Protein AF-A0A961X3C0-F1 (afdb_monomer_lite)

Structure (mmCIF, N/CA/C/O backbone):
data_AF-A0A961X3C0-F1
#
_entry.id   AF-A0A961X3C0-F1
#
loop_
_atom_site.group_PDB
_atom_site.id
_atom_site.type_symbol
_atom_site.label_atom_id
_atom_site.label_alt_id
_atom_site.label_comp_id
_atom_site.label_asym_id
_atom_site.label_entity_id
_atom_site.label_seq_id
_atom_site.pdbx_PDB_ins_code
_atom_site.Cartn_x
_atom_site.Cartn_y
_atom_site.Cartn_z
_atom_site.occupancy
_atom_site.B_iso_or_equiv
_atom_site.auth_seq_id
_atom_site.auth_comp_id
_atom_site.auth_asym_id
_atom_site.auth_atom_id
_atom_site.pdbx_PDB_model_num
ATOM 1 N N . ALA A 1 1 ? 3.577 1.788 16.506 1.00 60.44 1 ALA A N 1
ATOM 2 C CA . ALA A 1 1 ? 2.527 1.142 15.700 1.00 60.44 1 ALA A CA 1
ATOM 3 C C . ALA A 1 1 ? 3.240 0.401 14.587 1.00 60.44 1 ALA A C 1
ATOM 5 O O . ALA A 1 1 ? 4.173 0.970 14.033 1.00 60.44 1 ALA A O 1
ATOM 6 N N . GLU A 1 2 ? 2.886 -0.852 14.331 1.00 80.25 2 GLU A N 1
ATOM 7 C CA . GLU A 1 2 ? 3.392 -1.574 13.160 1.00 80.25 2 GLU A CA 1
ATOM 8 C C . GLU A 1 2 ? 2.594 -1.095 11.944 1.00 80.25 2 GLU A C 1
ATOM 10 O O . GLU A 1 2 ? 1.401 -0.833 12.074 1.00 80.25 2 GLU A O 1
ATOM 15 N N . GLY A 1 3 ? 3.251 -0.865 10.808 1.00 86.19 3 GLY A N 1
ATOM 16 C CA . GLY A 1 3 ? 2.570 -0.461 9.575 1.00 86.19 3 GLY A CA 1
ATOM 17 C C . GLY A 1 3 ? 2.053 -1.678 8.812 1.00 86.19 3 GLY A C 1
ATOM 18 O O . GLY A 1 3 ? 2.610 -2.766 8.950 1.00 86.19 3 GLY A O 1
ATOM 19 N N . ALA A 1 4 ? 1.016 -1.491 7.993 1.00 94.19 4 ALA A N 1
ATOM 20 C CA . ALA A 1 4 ? 0.480 -2.557 7.153 1.00 94.19 4 ALA A CA 1
ATOM 21 C C . ALA A 1 4 ? 1.589 -3.106 6.233 1.00 94.19 4 ALA A C 1
ATOM 23 O O . ALA A 1 4 ? 2.217 -2.315 5.514 1.00 94.19 4 ALA A O 1
ATOM 24 N N . PRO A 1 5 ? 1.866 -4.426 6.240 1.00 94.06 5 PRO A N 1
ATOM 25 C CA . PRO A 1 5 ? 2.967 -5.011 5.480 1.00 94.06 5 PRO A CA 1
ATOM 26 C C . PRO A 1 5 ? 2.950 -4.651 3.992 1.00 94.06 5 PRO A C 1
ATOM 28 O O . PRO A 1 5 ? 3.996 -4.304 3.439 1.00 94.06 5 PRO A O 1
ATOM 31 N N . LEU A 1 6 ? 1.769 -4.658 3.363 1.00 94.06 6 LEU A N 1
ATOM 32 C CA . LEU A 1 6 ? 1.622 -4.294 1.952 1.00 94.06 6 LEU A CA 1
ATOM 33 C C . LEU A 1 6 ? 1.957 -2.815 1.720 1.00 94.06 6 LEU A C 1
ATOM 35 O O . LEU A 1 6 ? 2.748 -2.505 0.829 1.00 94.06 6 LEU A O 1
ATOM 39 N N . SER A 1 7 ? 1.476 -1.910 2.581 1.00 94.44 7 SER A N 1
ATOM 40 C CA . SER A 1 7 ? 1.788 -0.477 2.483 1.00 94.44 7 SER A CA 1
ATOM 41 C C . SER A 1 7 ? 3.282 -0.193 2.629 1.00 94.44 7 SER A C 1
ATOM 43 O O . SER A 1 7 ? 3.827 0.639 1.904 1.00 94.44 7 SER A O 1
ATOM 45 N N . ILE A 1 8 ? 3.968 -0.899 3.534 1.00 94.69 8 ILE A N 1
ATOM 46 C CA . ILE A 1 8 ? 5.422 -0.776 3.701 1.00 94.69 8 ILE A CA 1
ATOM 47 C C . ILE A 1 8 ? 6.152 -1.280 2.450 1.00 94.69 8 ILE A C 1
ATOM 49 O O . ILE A 1 8 ? 7.117 -0.650 2.014 1.00 94.69 8 ILE A O 1
ATOM 53 N N . ALA A 1 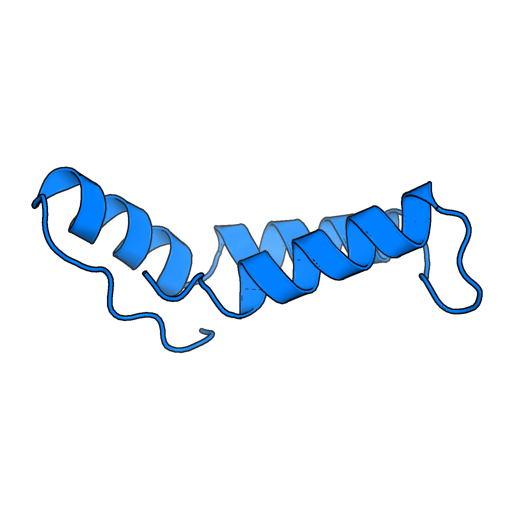9 ? 5.716 -2.404 1.877 1.00 93.50 9 ALA A N 1
ATOM 54 C CA . ALA A 1 9 ? 6.319 -2.963 0.670 1.00 93.50 9 ALA A CA 1
ATOM 55 C C . ALA A 1 9 ? 6.172 -2.014 -0.531 1.00 93.50 9 ALA A C 1
ATOM 57 O O . ALA A 1 9 ? 7.168 -1.720 -1.196 1.00 93.50 9 ALA A O 1
ATOM 58 N N . HIS A 1 10 ? 4.968 -1.475 -0.752 1.00 95.50 10 HIS A N 1
ATOM 59 C CA . HIS A 1 10 ? 4.713 -0.463 -1.776 1.00 95.50 10 HIS A CA 1
ATOM 60 C C . HIS A 1 10 ? 5.592 0.779 -1.570 1.00 95.50 10 HIS A C 1
ATOM 62 O O . HIS A 1 10 ? 6.316 1.175 -2.481 1.00 95.50 10 HIS A O 1
ATOM 68 N N . ALA A 1 11 ? 5.604 1.353 -0.360 1.00 95.81 11 ALA A N 1
ATOM 69 C CA . ALA A 1 11 ? 6.368 2.567 -0.073 1.00 95.81 11 ALA A CA 1
ATOM 70 C C . ALA A 1 11 ? 7.871 2.388 -0.335 1.00 95.81 11 ALA A C 1
ATOM 72 O O . ALA A 1 11 ? 8.503 3.261 -0.927 1.00 95.81 11 ALA A O 1
ATOM 73 N N . LYS A 1 12 ? 8.445 1.243 0.054 1.00 95.19 12 LYS A N 1
ATOM 74 C CA . LYS A 1 12 ? 9.851 0.929 -0.235 1.00 95.19 12 LYS A CA 1
ATOM 75 C C . LYS A 1 12 ? 10.113 0.860 -1.735 1.00 95.19 12 LYS A C 1
ATOM 77 O O . LYS A 1 12 ? 11.080 1.453 -2.200 1.00 95.19 12 LYS A O 1
ATOM 82 N N . ARG A 1 13 ? 9.236 0.192 -2.491 1.00 96.00 13 ARG A N 1
ATOM 83 C CA . ARG A 1 13 ? 9.398 0.068 -3.942 1.00 96.00 13 ARG A CA 1
ATOM 84 C C . ARG A 1 13 ? 9.294 1.414 -4.651 1.00 96.00 13 ARG A C 1
ATO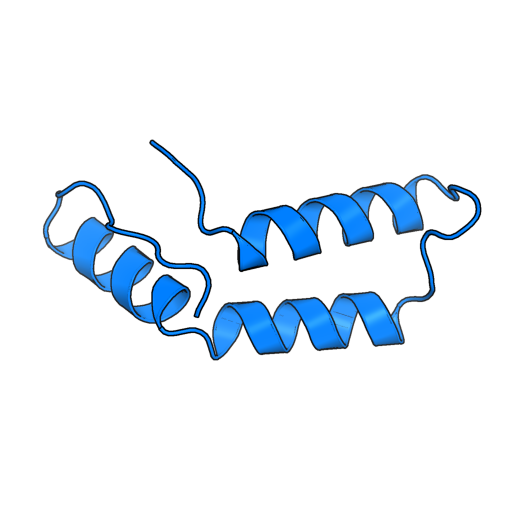M 86 O O . ARG A 1 13 ? 10.127 1.704 -5.502 1.00 96.00 13 ARG A O 1
ATOM 93 N N . ALA A 1 14 ? 8.331 2.243 -4.260 1.00 96.56 14 ALA A N 1
ATOM 94 C CA . ALA A 1 14 ? 8.176 3.591 -4.793 1.00 96.56 14 ALA A CA 1
ATOM 95 C C . ALA A 1 14 ? 9.421 4.457 -4.524 1.00 96.56 14 ALA A C 1
ATOM 97 O O . ALA A 1 14 ? 9.914 5.133 -5.425 1.00 96.56 14 ALA A O 1
ATOM 98 N N . VAL A 1 15 ? 9.974 4.396 -3.306 1.00 97.81 15 VAL A N 1
ATOM 99 C CA . VAL A 1 15 ? 11.213 5.110 -2.952 1.00 97.81 15 VAL A CA 1
ATOM 100 C C . VAL A 1 15 ? 12.400 4.607 -3.770 1.00 97.81 15 VAL A C 1
ATOM 102 O O . VAL A 1 15 ? 13.153 5.422 -4.300 1.00 97.81 15 VAL A O 1
ATOM 105 N N . ASP A 1 16 ? 12.566 3.290 -3.902 1.00 97.44 16 ASP A N 1
ATOM 106 C CA . ASP A 1 16 ? 13.651 2.706 -4.694 1.00 97.44 16 ASP A CA 1
ATOM 107 C C . ASP A 1 16 ? 13.556 3.120 -6.173 1.00 97.44 16 ASP A C 1
ATOM 109 O O . ASP A 1 16 ? 14.588 3.408 -6.785 1.00 97.44 16 ASP A O 1
ATOM 113 N N . LEU A 1 17 ? 12.337 3.204 -6.725 1.00 97.19 17 LEU A N 1
ATOM 114 C CA . LEU A 1 17 ? 12.092 3.626 -8.107 1.00 97.19 17 LEU A CA 1
ATOM 115 C C . LEU A 1 17 ? 12.488 5.089 -8.320 1.00 97.19 17 LEU A C 1
ATOM 117 O O . LEU A 1 17 ? 13.287 5.380 -9.207 1.00 97.19 17 LEU A O 1
ATOM 121 N N . VAL A 1 18 ? 11.993 6.004 -7.479 1.00 97.12 18 VAL A N 1
ATOM 122 C CA . VAL A 1 18 ? 12.312 7.441 -7.587 1.00 97.12 18 VAL A CA 1
ATOM 123 C C . VAL A 1 18 ? 13.799 7.707 -7.337 1.00 97.12 18 VAL A C 1
ATOM 125 O O . VAL A 1 18 ? 14.385 8.598 -7.947 1.00 97.12 18 VAL A O 1
ATOM 128 N N . ALA A 1 19 ? 14.439 6.911 -6.479 1.00 97.56 19 ALA A N 1
ATOM 129 C CA . ALA A 1 19 ? 15.876 6.983 -6.241 1.00 97.56 19 ALA A CA 1
ATOM 130 C C . ALA A 1 19 ? 16.724 6.371 -7.377 1.00 97.56 19 ALA A C 1
ATOM 132 O O . ALA A 1 19 ? 17.952 6.394 -7.285 1.00 97.56 19 ALA A O 1
ATOM 133 N N . GLY A 1 20 ? 16.105 5.802 -8.419 1.00 95.75 20 GLY A N 1
ATOM 134 C CA . GLY A 1 20 ? 16.802 5.187 -9.548 1.00 95.75 20 GLY A CA 1
ATOM 135 C C . GLY A 1 20 ? 17.607 3.944 -9.164 1.00 95.75 20 GLY A C 1
ATOM 136 O O . GLY A 1 20 ? 18.646 3.670 -9.769 1.00 95.75 20 GLY A O 1
ATOM 137 N N . ARG A 1 21 ? 17.186 3.200 -8.130 1.00 96.25 21 ARG A N 1
ATOM 138 C CA . ARG A 1 21 ? 17.936 2.023 -7.682 1.00 96.25 21 ARG A CA 1
ATOM 139 C C . ARG A 1 21 ? 17.853 0.886 -8.707 1.00 96.25 21 ARG A C 1
ATOM 141 O O . ARG A 1 21 ? 16.767 0.582 -9.207 1.00 96.25 21 ARG A O 1
ATOM 148 N N . PRO A 1 22 ? 18.966 0.182 -8.979 1.00 92.25 22 PRO A N 1
ATOM 149 C CA . PRO A 1 22 ? 18.935 -1.020 -9.802 1.00 92.25 22 PRO A CA 1
ATOM 150 C C . PRO A 1 22 ? 17.942 -2.050 -9.247 1.00 92.25 22 PRO A C 1
ATOM 152 O O . PRO A 1 22 ? 17.961 -2.359 -8.058 1.00 92.25 22 PRO A O 1
ATOM 155 N N . GLY A 1 23 ? 17.072 -2.582 -10.109 1.00 86.75 23 GLY A N 1
ATOM 156 C CA . GLY A 1 23 ? 16.062 -3.574 -9.719 1.00 86.75 23 GLY A CA 1
ATOM 157 C C . GLY A 1 23 ? 14.788 -3.000 -9.086 1.00 86.75 23 GLY A C 1
ATOM 158 O O . GLY A 1 23 ? 13.901 -3.771 -8.719 1.00 86.75 23 GLY A O 1
ATOM 159 N N . ALA A 1 24 ? 14.644 -1.671 -9.014 1.00 89.69 24 ALA A N 1
ATOM 160 C CA . ALA A 1 24 ? 13.448 -1.010 -8.491 1.00 89.69 24 ALA A CA 1
ATOM 161 C C . ALA A 1 24 ? 12.182 -1.199 -9.346 1.00 89.69 24 ALA A C 1
ATOM 163 O O . ALA A 1 24 ? 11.085 -0.887 -8.884 1.00 89.69 24 ALA A O 1
ATOM 164 N N . GLY A 1 25 ? 12.286 -1.838 -10.514 1.00 91.62 25 GLY A N 1
ATOM 165 C CA . GLY A 1 25 ? 11.153 -2.088 -11.407 1.00 91.62 25 GLY A CA 1
ATOM 166 C C . GLY A 1 25 ? 10.768 -0.828 -12.167 1.00 91.62 25 GLY A C 1
ATOM 167 O O . GLY A 1 25 ? 11.636 -0.018 -12.483 1.00 91.62 25 GLY A O 1
ATOM 168 N N . ASP A 1 26 ? 9.482 -0.686 -12.460 1.00 95.44 26 ASP A N 1
ATOM 169 C CA . ASP A 1 26 ? 8.911 0.436 -13.195 1.00 95.44 26 ASP A CA 1
ATOM 170 C C . ASP A 1 26 ? 7.664 0.993 -12.488 1.00 95.44 26 ASP A C 1
ATOM 172 O O . ASP A 1 26 ? 7.231 0.505 -11.438 1.00 95.44 26 ASP A O 1
ATOM 176 N N . GLU A 1 27 ? 7.097 2.053 -13.063 1.00 95.38 27 GLU A N 1
ATOM 177 C CA . GLU A 1 27 ? 5.884 2.692 -12.549 1.00 95.38 27 GLU A CA 1
ATOM 178 C C . GLU A 1 27 ? 4.682 1.739 -12.542 1.00 95.38 27 GLU A C 1
ATOM 180 O O . GLU A 1 27 ? 3.866 1.797 -11.624 1.00 95.38 27 GLU A O 1
ATOM 185 N N . ALA A 1 28 ? 4.582 0.830 -13.518 1.00 97.00 28 ALA A N 1
ATOM 186 C CA . ALA A 1 28 ? 3.487 -0.133 -13.598 1.00 97.00 28 ALA A CA 1
ATOM 187 C C . ALA A 1 28 ? 3.475 -1.073 -12.386 1.00 97.00 28 ALA A C 1
ATOM 189 O O . ALA A 1 28 ? 2.433 -1.252 -11.757 1.00 97.00 28 ALA A O 1
ATOM 190 N N . LEU A 1 29 ? 4.636 -1.605 -12.001 1.00 94.81 29 LEU A N 1
ATOM 191 C CA . LEU A 1 29 ? 4.755 -2.443 -10.812 1.00 94.81 29 LEU A CA 1
ATOM 192 C C . LEU A 1 29 ? 4.441 -1.679 -9.519 1.00 94.81 29 LEU A C 1
ATOM 194 O O . LEU A 1 29 ? 3.817 -2.227 -8.611 1.00 94.81 29 LEU A O 1
ATOM 198 N N . VAL A 1 30 ? 4.885 -0.424 -9.402 1.00 96.25 30 VAL A N 1
ATOM 199 C CA . VAL A 1 30 ? 4.566 0.404 -8.227 1.00 96.25 30 VAL A CA 1
ATOM 200 C C . VAL A 1 30 ? 3.059 0.652 -8.135 1.00 96.25 30 VAL A C 1
ATOM 202 O O . VAL A 1 30 ? 2.499 0.503 -7.051 1.00 96.25 30 VAL A O 1
ATOM 205 N N . ASN A 1 31 ? 2.395 0.935 -9.258 1.00 96.19 31 ASN A N 1
ATOM 206 C CA . ASN A 1 31 ? 0.943 1.110 -9.303 1.00 96.19 31 ASN A CA 1
ATOM 207 C C . ASN A 1 31 ? 0.194 -0.180 -8.931 1.00 96.19 31 ASN A C 1
ATOM 209 O O . ASN A 1 31 ? -0.707 -0.132 -8.101 1.00 96.19 31 ASN A O 1
ATOM 213 N N . GLU A 1 32 ? 0.619 -1.344 -9.432 1.00 96.44 32 GLU A N 1
ATOM 214 C CA . GLU A 1 32 ? 0.024 -2.633 -9.042 1.00 96.44 32 GLU A CA 1
ATOM 215 C C . GLU A 1 32 ? 0.139 -2.877 -7.526 1.00 96.44 32 GLU A C 1
ATOM 217 O O . GLU A 1 32 ? -0.801 -3.326 -6.866 1.00 96.44 32 GLU A O 1
ATOM 222 N N . LEU A 1 33 ? 1.296 -2.559 -6.937 1.00 95.12 33 LEU A N 1
ATOM 223 C CA . LEU A 1 33 ? 1.489 -2.665 -5.492 1.00 95.12 33 LEU A CA 1
ATOM 224 C C . LEU A 1 33 ? 0.609 -1.675 -4.719 1.00 95.12 33 LEU A C 1
ATOM 226 O O . LEU A 1 33 ? 0.168 -2.013 -3.620 1.00 95.12 33 LEU A O 1
ATOM 230 N N . ALA A 1 34 ? 0.353 -0.484 -5.265 1.00 95.50 34 ALA A N 1
ATOM 231 C CA . ALA A 1 34 ? -0.556 0.490 -4.671 1.00 95.50 34 ALA A CA 1
ATOM 232 C C . ALA A 1 34 ? -1.995 -0.039 -4.652 1.00 95.50 34 ALA A C 1
ATOM 234 O O . ALA A 1 34 ? -2.618 -0.046 -3.589 1.00 95.50 34 ALA A O 1
ATOM 235 N N . ASP A 1 35 ? -2.485 -0.561 -5.776 1.00 96.38 35 ASP A N 1
ATOM 236 C CA . ASP A 1 35 ? -3.830 -1.139 -5.884 1.00 96.38 35 ASP A CA 1
ATOM 237 C C . ASP A 1 35 ? -4.008 -2.290 -4.888 1.00 96.38 35 ASP A C 1
ATOM 239 O O . ASP A 1 35 ? -4.930 -2.288 -4.072 1.00 96.38 35 ASP A O 1
ATOM 243 N N . ARG A 1 36 ? -3.028 -3.200 -4.821 1.00 94.50 36 ARG A N 1
ATOM 244 C CA . ARG A 1 36 ? -3.014 -4.287 -3.828 1.00 94.50 36 ARG A CA 1
ATOM 245 C C . ARG A 1 36 ? -3.029 -3.792 -2.383 1.00 94.50 36 ARG A C 1
ATOM 247 O O . ARG A 1 36 ? -3.558 -4.483 -1.517 1.00 94.50 36 ARG A O 1
ATOM 254 N N . CYS A 1 37 ? -2.428 -2.637 -2.091 1.00 93.69 37 CYS A N 1
ATOM 255 C CA . CYS A 1 37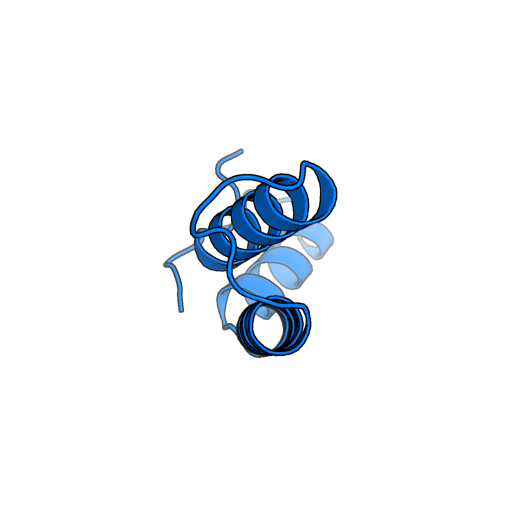 ? -2.525 -2.040 -0.761 1.00 93.69 37 CYS A CA 1
ATOM 256 C C . CYS A 1 37 ? -3.946 -1.560 -0.477 1.00 93.69 37 CYS A C 1
ATOM 258 O O . CYS A 1 37 ? -4.446 -1.812 0.615 1.00 93.69 37 CYS A O 1
ATOM 260 N N . PHE A 1 38 ? -4.580 -0.863 -1.418 1.00 92.25 38 PHE A N 1
ATOM 261 C CA . PHE A 1 38 ? -5.914 -0.294 -1.218 1.00 92.25 38 PHE A CA 1
ATOM 262 C C . PHE A 1 38 ? -7.020 -1.351 -1.170 1.00 92.25 38 PHE A C 1
ATOM 264 O O . PHE A 1 38 ? -7.968 -1.188 -0.402 1.00 92.25 38 PHE A O 1
ATOM 271 N N . ASP A 1 39 ? -6.849 -2.453 -1.896 1.00 95.38 39 ASP A N 1
ATOM 272 C CA . ASP A 1 39 ? -7.784 -3.581 -1.907 1.00 95.38 39 ASP A CA 1
ATOM 273 C C . ASP A 1 39 ? -7.598 -4.546 -0.719 1.00 95.38 39 ASP A C 1
ATOM 275 O O . ASP A 1 39 ? -8.382 -5.479 -0.542 1.00 95.38 39 ASP A O 1
ATOM 279 N N . SER A 1 40 ? -6.570 -4.336 0.110 1.00 95.44 40 SER A N 1
ATOM 280 C CA . SER A 1 40 ? -6.246 -5.229 1.228 1.00 95.44 40 SER A CA 1
ATOM 281 C C . SER A 1 40 ? -7.213 -5.114 2.409 1.00 95.44 40 SER A C 1
ATOM 283 O O . SER A 1 40 ? -7.744 -4.040 2.724 1.00 95.44 40 SER A O 1
ATOM 285 N N . ALA A 1 41 ? -7.380 -6.213 3.146 1.00 96.12 41 ALA A N 1
ATOM 286 C CA . ALA A 1 41 ? -8.085 -6.198 4.426 1.00 96.12 41 ALA A CA 1
ATOM 287 C C . ALA A 1 41 ? 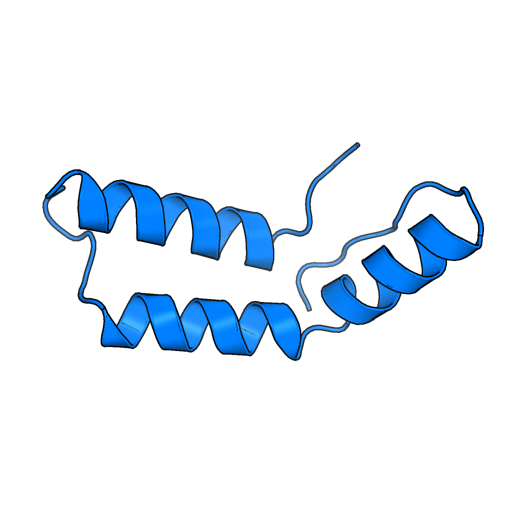-7.383 -5.284 5.446 1.00 96.12 41 ALA A C 1
ATOM 289 O O . ALA A 1 41 ? -8.051 -4.641 6.259 1.00 96.12 41 ALA A O 1
ATOM 290 N N . ASP A 1 42 ? -6.057 -5.158 5.365 1.00 96.06 42 ASP A N 1
ATOM 291 C CA . ASP A 1 42 ? -5.272 -4.225 6.173 1.00 96.06 42 ASP A CA 1
ATOM 292 C C . ASP A 1 42 ? -5.665 -2.759 5.949 1.00 96.06 42 ASP A C 1
ATOM 294 O O . ASP A 1 42 ? -5.660 -1.970 6.899 1.00 96.06 42 ASP A O 1
ATOM 298 N N . TYR A 1 43 ? -6.053 -2.373 4.731 1.00 94.69 43 TYR A N 1
ATOM 299 C CA . TYR A 1 43 ? -6.544 -1.020 4.470 1.00 94.69 43 TYR A CA 1
ATOM 300 C C . TYR A 1 43 ? -7.872 -0.757 5.189 1.00 94.69 43 TYR A C 1
ATOM 302 O O . TYR A 1 43 ? -8.031 0.267 5.866 1.00 94.69 43 TYR A O 1
ATOM 310 N N . ALA A 1 44 ? -8.811 -1.704 5.110 1.00 96.00 44 ALA A N 1
ATOM 311 C CA . ALA A 1 44 ? -10.088 -1.619 5.817 1.00 96.00 44 ALA A CA 1
ATOM 312 C C . ALA A 1 44 ? -9.902 -1.613 7.348 1.00 96.00 44 ALA A C 1
ATOM 314 O O . ALA A 1 44 ? -10.513 -0.801 8.052 1.00 96.00 44 ALA A O 1
ATOM 315 N N . GLU A 1 45 ? -9.017 -2.464 7.867 1.00 96.38 45 GLU A N 1
ATOM 316 C CA . GLU A 1 45 ? -8.672 -2.544 9.287 1.00 96.38 45 GLU A CA 1
ATOM 317 C C . GLU A 1 45 ? -8.010 -1.256 9.784 1.00 96.38 45 GLU A C 1
ATOM 319 O O . GLU A 1 45 ? -8.389 -0.734 10.830 1.00 96.38 45 GLU A O 1
ATOM 324 N N . GLY A 1 46 ? -7.072 -0.685 9.024 1.00 95.19 46 GLY A N 1
ATOM 325 C CA . GLY A 1 46 ? -6.422 0.576 9.379 1.00 95.19 46 GLY A CA 1
ATOM 326 C C . GLY A 1 46 ? -7.429 1.715 9.537 1.00 95.19 46 GLY A C 1
ATOM 327 O O . GLY A 1 46 ? -7.378 2.462 10.517 1.00 95.19 46 GLY A O 1
ATOM 328 N N . ARG A 1 47 ? -8.394 1.810 8.613 1.00 96.50 47 ARG A N 1
ATOM 329 C CA . ARG A 1 47 ? -9.478 2.804 8.683 1.00 96.50 47 ARG A CA 1
ATOM 330 C C . ARG A 1 47 ? -10.401 2.564 9.877 1.00 96.50 47 ARG A C 1
ATOM 332 O O . ARG A 1 47 ? -10.746 3.519 10.573 1.00 96.50 47 ARG A O 1
ATOM 339 N N . THR A 1 48 ? -10.765 1.310 10.131 1.00 97.44 48 THR A N 1
ATOM 340 C CA . THR A 1 48 ? -11.635 0.920 11.252 1.00 97.44 48 THR A CA 1
ATOM 341 C C . THR A 1 48 ? -10.965 1.209 12.593 1.00 97.44 48 THR A C 1
ATOM 343 O O . THR A 1 48 ? -11.520 1.918 13.428 1.00 97.44 48 THR A O 1
ATOM 346 N N . ALA A 1 49 ? -9.724 0.754 12.771 1.00 97.12 49 ALA A N 1
ATOM 347 C CA . ALA A 1 49 ? -8.940 0.974 13.977 1.00 97.12 49 ALA A CA 1
ATOM 348 C C . ALA A 1 49 ? -8.728 2.464 14.271 1.00 97.12 49 ALA A C 1
ATOM 350 O O . ALA A 1 49 ? -8.813 2.884 15.426 1.00 97.12 49 ALA A O 1
ATOM 351 N N . PHE A 1 50 ? -8.492 3.269 13.227 1.00 96.25 50 PHE A N 1
ATOM 352 C CA . PHE A 1 50 ? -8.369 4.718 13.355 1.00 96.25 50 PHE A CA 1
ATOM 353 C C . PHE A 1 50 ? -9.671 5.359 13.849 1.00 96.25 50 PHE A C 1
ATOM 355 O O . PHE A 1 50 ? -9.639 6.139 14.803 1.00 96.25 50 PHE A O 1
ATOM 362 N N . ALA A 1 51 ? -10.814 5.002 13.253 1.00 97.81 51 ALA A N 1
ATOM 363 C CA . ALA A 1 51 ? -12.124 5.499 13.676 1.00 97.81 51 ALA A CA 1
ATOM 364 C C . ALA A 1 51 ? -12.450 5.105 15.130 1.00 97.81 51 ALA A C 1
ATOM 366 O O . ALA A 1 51 ? -12.956 5.919 15.901 1.00 97.81 51 ALA A O 1
ATOM 367 N N . GLU A 1 52 ? -12.088 3.886 15.526 1.00 97.94 52 GLU A N 1
ATOM 368 C CA . GLU A 1 52 ? -12.284 3.343 16.874 1.00 97.94 52 GLU A CA 1
ATOM 369 C C . GLU A 1 52 ? -11.207 3.789 17.885 1.00 97.94 52 GLU A C 1
ATOM 371 O O . GLU A 1 52 ? -11.271 3.422 19.058 1.00 97.94 52 GLU A O 1
ATOM 376 N N . LYS A 1 53 ? -10.213 4.590 17.464 1.00 96.38 53 LYS A N 1
ATOM 377 C CA . LYS A 1 53 ? -9.066 5.043 18.281 1.00 96.38 53 LYS A CA 1
ATOM 378 C C . LYS A 1 53 ? -8.296 3.899 18.955 1.00 96.38 53 LYS A C 1
ATOM 380 O O . LYS A 1 53 ? -7.758 4.057 20.054 1.00 96.38 53 LYS A O 1
ATOM 385 N N . ARG A 1 54 ? -8.206 2.751 18.286 1.00 97.06 54 ARG A N 1
ATOM 386 C CA . ARG A 1 54 ? -7.442 1.582 18.738 1.00 97.06 54 ARG A CA 1
ATOM 387 C C . ARG A 1 54 ? -6.233 1.333 17.843 1.00 97.06 54 ARG A C 1
ATOM 389 O O . ARG A 1 54 ? -6.085 1.912 16.771 1.00 97.06 54 ARG A O 1
ATOM 396 N N . LYS A 1 55 ? -5.346 0.443 18.289 1.00 95.50 55 LYS 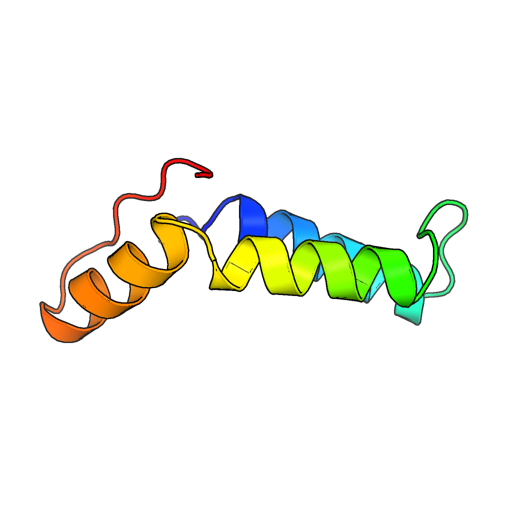A N 1
ATOM 397 C CA . LYS A 1 55 ? -4.239 -0.027 17.449 1.00 95.50 55 LYS A CA 1
ATOM 398 C C . LYS A 1 55 ? -4.789 -0.967 16.361 1.00 95.50 55 LYS A C 1
ATOM 400 O O . LYS A 1 55 ? -5.601 -1.832 16.702 1.00 95.50 55 LYS A O 1
ATOM 405 N N . PRO A 1 56 ? -4.368 -0.813 15.095 1.00 95.56 56 PRO A N 1
ATOM 406 C CA . PRO A 1 56 ? -4.724 -1.750 14.037 1.00 95.56 56 PRO A CA 1
ATOM 407 C C . PRO A 1 56 ? -3.988 -3.082 14.207 1.00 95.56 56 PRO A C 1
ATOM 409 O O . PRO A 1 56 ? -2.871 -3.116 14.730 1.00 95.56 56 PRO A O 1
ATOM 412 N N . ALA A 1 57 ? -4.608 -4.163 13.744 1.00 95.31 57 ALA A N 1
ATOM 413 C CA . ALA A 1 57 ? -4.047 -5.508 13.718 1.00 95.31 57 ALA A CA 1
ATOM 414 C C . ALA A 1 57 ? -3.811 -5.962 12.271 1.00 95.31 57 ALA A C 1
ATOM 416 O O . ALA A 1 57 ? -4.625 -6.683 11.694 1.00 95.31 57 ALA A O 1
ATOM 417 N N . PHE A 1 58 ? -2.689 -5.534 11.693 1.00 95.44 58 PHE A N 1
ATOM 418 C CA . PHE A 1 58 ? -2.340 -5.858 10.312 1.00 95.44 58 PHE A CA 1
ATOM 419 C C . PHE A 1 58 ? -1.869 -7.307 10.144 1.00 95.44 58 PHE A C 1
ATOM 421 O O . PHE A 1 58 ? -1.182 -7.850 11.011 1.00 95.44 58 PHE A O 1
ATOM 428 N N . ARG A 1 59 ? -2.232 -7.931 9.021 1.00 92.69 59 ARG A N 1
ATOM 429 C CA . ARG A 1 59 ? -1.952 -9.342 8.703 1.00 92.69 59 ARG A CA 1
ATOM 430 C C . ARG A 1 59 ? -1.297 -9.550 7.334 1.00 92.69 59 ARG A C 1
ATOM 432 O O . ARG A 1 59 ? -0.891 -10.669 7.041 1.00 92.69 59 ARG A O 1
ATOM 439 N N . GLY A 1 60 ? -1.141 -8.501 6.526 1.00 87.69 60 GLY A N 1
ATOM 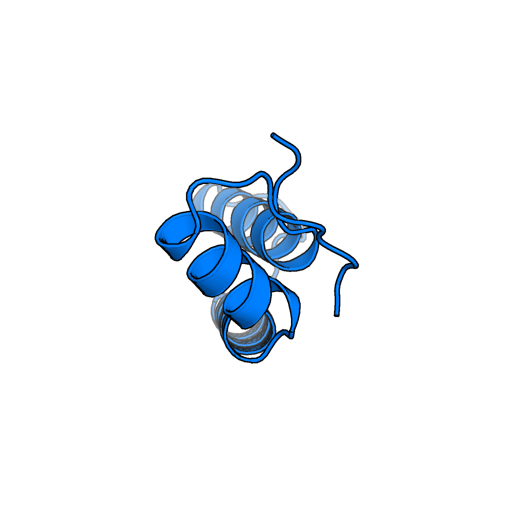440 C CA . GLY A 1 60 ? -0.515 -8.569 5.203 1.00 87.69 60 GLY A CA 1
ATOM 441 C C . GLY A 1 60 ? -1.431 -9.119 4.108 1.00 87.69 60 GLY A C 1
ATOM 442 O O . GLY A 1 60 ? -0.938 -9.734 3.163 1.00 87.69 60 GLY A O 1
ATOM 443 N N . GLN A 1 61 ? -2.740 -8.921 4.251 1.00 82.62 61 GLN A N 1
ATOM 444 C CA . GLN A 1 61 ? -3.803 -9.425 3.376 1.00 82.62 61 GLN A CA 1
ATOM 445 C C . GLN A 1 61 ? -4.890 -8.371 3.216 1.00 82.62 61 GLN A C 1
ATOM 447 O O . GLN A 1 61 ? -5.004 -7.507 4.112 1.00 82.62 61 GLN A O 1
#

Foldseek 3Di:
DDAAPLVVVLVVLVVCVVVVHPPSDDPVVSVVSVVCVCPDPQVVQVVVCVVVVHDGDHDND

Secondary structure (DSSP, 8-state):
-PPPHHHHHHHHHHHHHHTT-TT---HHHHHHHHHHHHTSHHHHHHHHHHHTTS-------

Sequence (61 aa):
AEGAPLSIAHAKRAVDLVAGRPGAGDEALVNELADRCFDSADYAEGRTAFAEKRKPAFRGQ

pLDDT: mean 94.03, std 5.53, range [60.44, 97.94]

Radius of gyration: 13.0 Å; chains: 1; bounding box: 31×17×32 Å